Protein AF-X1THK5-F1 (afdb_monomer)

Foldseek 3Di:
DVVVVVVVVVVVVVVVVVVVVVVVVVVVPDAFDQDQKDWFDKDWDDLVPPDIDIDTTDMDHRSLHFPVSVQVVPWDWDWDDPVQWIATQDTNRRGDQDWDDDPVDPDIDSTGGPGD

Secondary structure (DSSP, 8-state):
-HHHHHHHHHHHHHHHHHHHHHHHHHHH-PPP---S-EEEEEEEEE-SSS-EEEEEEEEE-TT--SHHHHHHHHS-EEEEE-SS-EEEEEETTEES---EE-TTSS-EESSB-S--

Organism: NCBI:txid412755

pLDDT: mean 80.63, std 11.77, range [43.72, 93.25]

Radius of gyration: 23.39 Å; Cα contacts (8 Å, |Δi|>4): 141; chains: 1; bounding box: 54×28×66 Å

Mean predicted aligned error: 11.69 Å

Nearest PDB structures (foldseek):
  4dm0-assembly1_A-2  TM=2.830E-01  e=7.324E+00  Escherichia coli

Sequence (116 aa):
MRKKIKFVLITLIGVSAFASLIIFNFNLYKKPETLESVKDISLFVDYNNGTIKTRTNFTLDNGKTTAFDALEKWCIIIYDDFGWGIIVRAIDGVSGSWIYRNPNLFVSSSILHKTF

Structure (mmCIF, N/CA/C/O backbone):
data_AF-X1THK5-F1
#
_entry.id   AF-X1THK5-F1
#
loop_
_atom_site.group_PDB
_atom_site.id
_atom_site.type_symbol
_atom_site.label_atom_id
_atom_site.label_alt_id
_atom_site.label_comp_id
_atom_site.label_asym_id
_atom_site.label_entity_id
_atom_site.label_seq_id
_atom_site.pdbx_PDB_ins_code
_atom_site.Cartn_x
_atom_site.Cartn_y
_atom_site.Cartn_z
_atom_site.occupancy
_atom_site.B_iso_or_equiv
_atom_site.auth_seq_id
_atom_site.auth_comp_id
_atom_site.auth_asym_id
_atom_site.auth_atom_id
_atom_site.pdbx_PDB_model_num
ATOM 1 N N . MET A 1 1 ? -35.268 1.863 54.457 1.00 56.53 1 MET A N 1
ATOM 2 C CA . MET A 1 1 ? -34.811 2.842 53.436 1.00 56.53 1 MET A CA 1
ATOM 3 C C . MET A 1 1 ? -33.323 2.728 53.076 1.00 56.53 1 MET A C 1
ATOM 5 O O . MET A 1 1 ? -33.029 2.683 51.890 1.00 56.53 1 MET A O 1
ATOM 9 N N . ARG A 1 2 ? -32.387 2.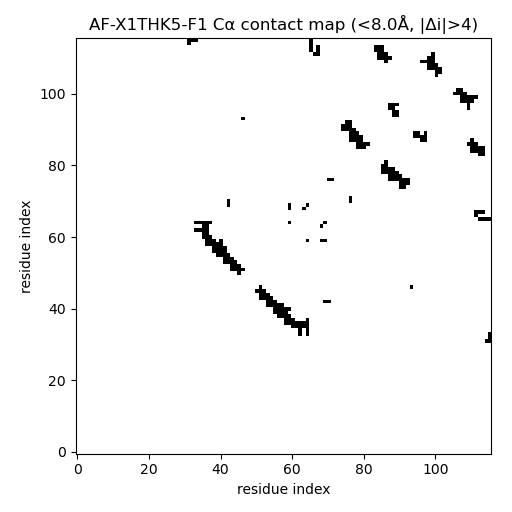568 54.033 1.00 58.56 2 ARG A N 1
ATOM 10 C CA . ARG A 1 2 ? -30.927 2.445 53.771 1.00 58.56 2 ARG A CA 1
ATOM 11 C C . ARG A 1 2 ? -30.500 1.401 52.720 1.00 58.56 2 ARG A C 1
ATOM 13 O O . ARG A 1 2 ? -29.554 1.650 51.986 1.00 58.56 2 ARG A O 1
ATOM 20 N N . LYS A 1 3 ? -31.177 0.246 52.625 1.00 60.50 3 LYS A N 1
ATOM 21 C CA . LYS A 1 3 ? -30.839 -0.804 51.638 1.00 60.50 3 LYS A CA 1
ATOM 22 C C . LYS A 1 3 ? -31.161 -0.393 50.192 1.00 60.50 3 LYS A C 1
ATOM 24 O O . LYS A 1 3 ? -30.375 -0.692 49.309 1.00 60.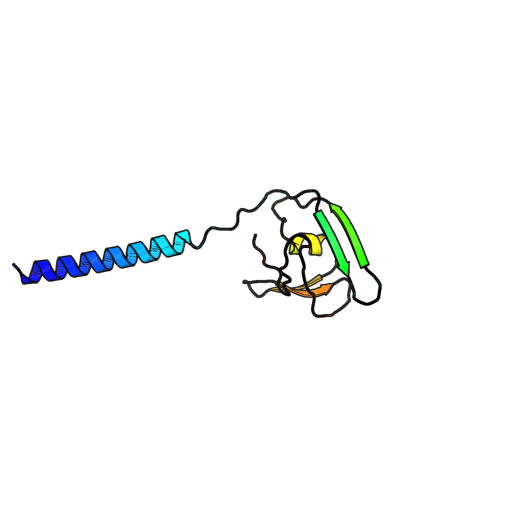50 3 LYS A O 1
ATOM 29 N N . LYS A 1 4 ? -32.260 0.341 49.961 1.00 68.44 4 LYS A N 1
ATOM 30 C CA . LYS A 1 4 ? -32.679 0.783 48.615 1.00 68.44 4 LYS A CA 1
ATOM 31 C C . LYS A 1 4 ? -31.726 1.836 48.031 1.00 68.44 4 LYS A C 1
ATOM 33 O O . LYS A 1 4 ? -31.418 1.783 46.851 1.00 68.44 4 LYS A O 1
ATOM 38 N N . ILE A 1 5 ? -31.185 2.716 48.878 1.00 77.44 5 ILE A N 1
ATOM 39 C CA . ILE A 1 5 ? -30.203 3.745 48.486 1.00 77.44 5 ILE A CA 1
ATOM 40 C C . ILE A 1 5 ? -28.898 3.119 47.967 1.00 77.44 5 ILE A C 1
ATOM 42 O O . ILE A 1 5 ? -28.335 3.602 46.990 1.00 77.44 5 ILE A O 1
ATOM 46 N N . LYS A 1 6 ? -28.441 2.013 48.574 1.00 72.50 6 LYS A N 1
ATOM 47 C CA . LYS A 1 6 ? -27.231 1.303 48.123 1.00 72.50 6 LYS A CA 1
ATOM 48 C C . LYS A 1 6 ? -27.381 0.749 46.705 1.00 72.50 6 LYS A C 1
ATOM 50 O O . LYS A 1 6 ? -26.454 0.868 45.916 1.00 72.50 6 LYS A O 1
ATOM 55 N N . PHE A 1 7 ? -28.549 0.195 46.376 1.00 80.56 7 PHE A N 1
ATOM 56 C CA . PHE A 1 7 ? -28.817 -0.309 45.027 1.00 80.56 7 PHE A CA 1
ATOM 57 C C . PHE A 1 7 ? -28.860 0.818 43.992 1.00 80.56 7 PHE A C 1
ATOM 59 O O . PHE A 1 7 ? -28.244 0.680 42.945 1.00 80.56 7 P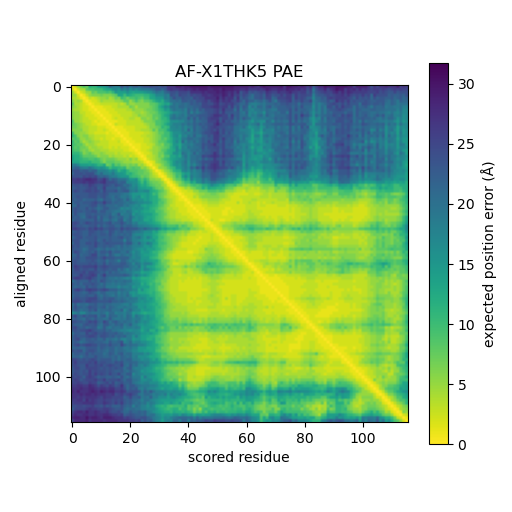HE A O 1
ATOM 66 N N . VAL A 1 8 ? -29.482 1.957 44.316 1.00 83.06 8 VAL A N 1
ATOM 67 C CA . VAL A 1 8 ? -29.516 3.129 43.420 1.00 83.06 8 VAL A CA 1
ATOM 68 C C . VAL A 1 8 ? -28.106 3.650 43.115 1.00 83.06 8 VAL A C 1
ATOM 70 O O . VAL A 1 8 ? -27.795 3.924 41.960 1.00 83.06 8 VAL A O 1
ATOM 73 N N . LEU A 1 9 ? -27.230 3.730 44.122 1.00 83.50 9 LEU A N 1
ATOM 74 C CA . LEU A 1 9 ? -25.830 4.137 43.942 1.00 83.50 9 LEU A CA 1
ATOM 75 C C . LEU A 1 9 ? -25.048 3.178 43.036 1.00 83.50 9 LEU A C 1
ATOM 77 O O . LEU A 1 9 ? -24.321 3.627 42.156 1.00 83.50 9 LEU A O 1
ATOM 81 N N . ILE A 1 10 ? -25.220 1.867 43.220 1.00 85.25 10 ILE A N 1
ATOM 82 C CA . ILE A 1 10 ? -24.548 0.851 42.396 1.00 85.25 10 ILE A CA 1
ATOM 83 C C . ILE A 1 10 ? -25.008 0.949 40.938 1.00 85.25 10 ILE A C 1
ATOM 85 O O . ILE A 1 10 ? -24.178 0.921 40.032 1.00 85.25 10 ILE A O 1
ATOM 89 N N . THR A 1 11 ? -26.311 1.117 40.701 1.00 86.00 11 THR A N 1
ATOM 90 C CA . THR A 1 11 ? -26.847 1.285 39.345 1.00 86.00 11 THR A CA 1
ATOM 91 C C . THR A 1 11 ? -26.317 2.557 38.687 1.00 86.00 11 THR A C 1
ATOM 93 O O . THR A 1 11 ? -25.927 2.519 37.524 1.00 86.00 11 THR A O 1
ATOM 96 N N . LEU A 1 12 ? -26.234 3.667 39.427 1.00 89.19 12 LEU A N 1
ATOM 97 C CA . LEU A 1 12 ? -25.724 4.934 38.903 1.00 89.19 12 LEU A CA 1
ATOM 98 C C . LEU A 1 12 ? -24.251 4.832 38.474 1.00 89.19 12 LEU A C 1
ATOM 100 O O . LEU A 1 12 ? -23.895 5.301 37.396 1.00 89.19 12 LEU A O 1
ATOM 104 N N . ILE A 1 13 ? -23.416 4.180 39.290 1.00 89.00 13 ILE A N 1
ATOM 105 C CA . ILE A 1 13 ? -21.996 3.947 38.980 1.00 89.00 13 ILE A CA 1
ATOM 106 C C . ILE A 1 13 ? -21.850 3.013 37.772 1.00 89.00 13 ILE A C 1
ATOM 108 O O . ILE A 1 13 ? -21.020 3.254 36.900 1.00 89.00 13 ILE A O 1
ATOM 112 N N . GLY A 1 14 ? -22.673 1.963 37.687 1.00 86.19 14 GLY A N 1
ATOM 113 C CA . GLY A 1 14 ? -22.652 1.042 36.549 1.00 86.19 14 GLY A CA 1
ATOM 114 C C . GLY A 1 14 ? -23.002 1.734 35.229 1.00 86.19 14 GLY A C 1
ATOM 115 O O . GLY A 1 14 ? -22.296 1.567 34.236 1.00 86.19 14 GLY A O 1
ATOM 116 N N . VAL A 1 15 ? -24.051 2.561 35.226 1.00 90.50 15 VAL A N 1
ATOM 117 C CA . VAL A 1 15 ? -24.472 3.312 34.033 1.00 90.50 15 VAL A CA 1
ATOM 118 C C . VAL A 1 15 ? -23.427 4.357 33.638 1.00 90.50 15 VAL A C 1
ATOM 120 O O . VAL A 1 15 ? -23.130 4.489 32.452 1.00 90.50 15 VAL A O 1
ATOM 123 N N . SER A 1 16 ? -22.824 5.068 34.598 1.00 89.44 16 SER A N 1
ATOM 124 C CA . SER A 1 16 ? -21.809 6.083 34.291 1.00 89.44 16 SER A CA 1
ATOM 125 C C . SER A 1 16 ? -20.516 5.472 33.748 1.00 89.44 16 SER A C 1
ATOM 127 O O . SER A 1 16 ? -19.947 6.005 32.793 1.00 89.44 16 SER A O 1
ATOM 129 N N . ALA A 1 17 ? -20.086 4.325 34.282 1.00 87.56 17 ALA A N 1
ATOM 130 C CA . ALA A 1 17 ? -18.932 3.588 33.778 1.00 87.56 17 ALA A CA 1
ATOM 131 C C . ALA A 1 17 ? -19.177 3.076 32.350 1.00 87.56 17 ALA A C 1
ATOM 133 O O . ALA A 1 17 ? -18.320 3.233 31.480 1.00 87.56 17 ALA A O 1
ATOM 134 N N . PHE A 1 18 ? -20.368 2.533 32.083 1.00 86.31 18 PHE A N 1
ATOM 135 C CA . PHE A 1 18 ? -20.733 2.039 30.756 1.00 86.31 18 PHE A CA 1
ATOM 136 C C . PHE A 1 18 ? -20.853 3.173 29.725 1.00 86.31 18 PHE A C 1
ATOM 138 O O . PHE A 1 18 ? -20.328 3.061 28.619 1.00 86.31 18 PHE A O 1
ATOM 145 N N . ALA A 1 19 ? -21.460 4.304 30.099 1.00 87.12 19 ALA A N 1
ATOM 146 C CA . ALA A 1 19 ? -21.528 5.491 29.246 1.00 87.12 19 ALA A CA 1
ATOM 147 C C . ALA A 1 19 ? -20.131 6.060 28.940 1.00 87.12 19 ALA A C 1
ATOM 149 O O . ALA A 1 19 ? -19.837 6.392 27.793 1.00 87.12 19 ALA A O 1
ATOM 150 N N . SER A 1 20 ? -19.247 6.108 29.942 1.00 85.31 20 SER A N 1
ATOM 151 C CA . SER A 1 20 ? -17.858 6.556 29.769 1.00 85.31 20 SER A CA 1
ATOM 152 C C . SER A 1 20 ? -17.085 5.653 28.808 1.00 85.31 20 SER A C 1
ATOM 154 O O . SER A 1 20 ? -16.368 6.157 27.947 1.00 85.31 20 SER A O 1
ATOM 156 N N . LEU A 1 21 ? -17.271 4.331 28.901 1.00 84.62 21 LEU A N 1
ATOM 157 C CA . LEU A 1 21 ? -16.651 3.364 27.994 1.00 84.62 21 LEU A CA 1
ATOM 158 C C . LEU A 1 21 ? -17.096 3.585 26.541 1.00 84.62 21 LEU A C 1
ATOM 160 O O . LEU A 1 21 ? -16.263 3.578 25.638 1.00 84.62 21 LEU A O 1
ATOM 164 N N . ILE A 1 22 ? -18.394 3.815 26.318 1.00 82.31 22 ILE A N 1
ATOM 165 C CA . ILE A 1 22 ? -18.948 4.081 24.984 1.00 82.31 22 ILE A CA 1
ATOM 166 C C . ILE A 1 22 ? -18.371 5.379 24.412 1.00 82.31 22 ILE A C 1
ATOM 168 O O . ILE A 1 22 ? -17.872 5.382 23.289 1.00 82.31 22 ILE A O 1
ATOM 172 N N . ILE A 1 23 ? -18.389 6.469 25.185 1.00 78.06 23 ILE A N 1
ATOM 173 C CA . ILE A 1 23 ? -17.856 7.767 24.746 1.00 78.06 23 ILE A CA 1
ATOM 174 C C . ILE A 1 23 ? -16.364 7.651 24.418 1.00 78.06 23 ILE A C 1
ATOM 176 O O . ILE A 1 23 ? -15.920 8.154 23.388 1.00 78.06 23 ILE A O 1
ATOM 180 N N . PHE A 1 24 ? -15.593 6.960 25.260 1.00 76.75 24 PHE A N 1
ATOM 181 C CA . PHE A 1 24 ? -14.168 6.742 25.030 1.0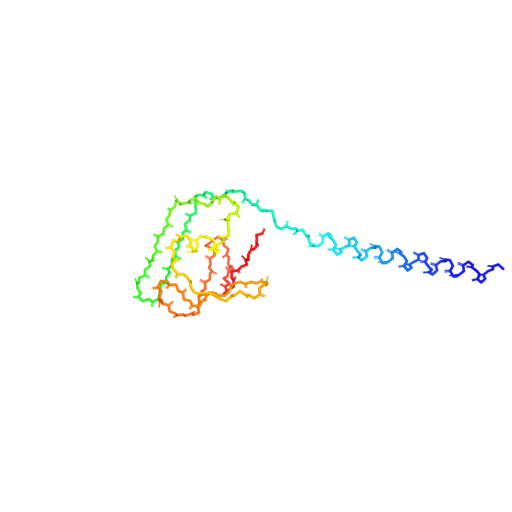0 76.75 24 PHE A CA 1
ATOM 182 C C . PHE A 1 24 ? -13.916 5.910 23.765 1.00 76.75 24 PHE A C 1
ATOM 184 O O . PHE A 1 24 ? -13.047 6.258 22.971 1.00 76.75 24 PHE A O 1
ATOM 191 N N . ASN A 1 25 ? -14.717 4.867 23.523 1.00 75.00 25 ASN A N 1
ATOM 192 C CA . ASN A 1 25 ? -14.618 4.049 22.315 1.00 75.00 25 ASN A CA 1
ATOM 193 C C . ASN A 1 25 ? -14.879 4.876 21.041 1.00 75.00 25 ASN A C 1
ATOM 195 O O . ASN A 1 25 ? -14.068 4.846 20.119 1.00 75.00 25 ASN A O 1
ATOM 199 N N . PHE A 1 26 ? -15.937 5.694 21.019 1.00 67.31 26 PHE A N 1
ATOM 200 C CA . PHE A 1 26 ? -16.233 6.564 19.875 1.00 67.31 26 PHE A CA 1
ATOM 201 C C . PHE A 1 26 ? -15.163 7.637 19.634 1.00 67.31 26 PHE A C 1
ATOM 203 O O . PHE A 1 26 ? -14.872 7.953 18.484 1.00 67.31 26 PHE A O 1
ATOM 210 N N . ASN A 1 27 ? -14.553 8.188 20.688 1.00 65.94 27 ASN A N 1
ATOM 211 C CA . ASN A 1 27 ? -13.537 9.238 20.545 1.00 65.94 27 ASN A CA 1
ATOM 212 C C . ASN A 1 27 ? -12.173 8.699 20.068 1.00 65.94 27 ASN A C 1
ATOM 214 O O . ASN A 1 27 ? -11.374 9.456 19.520 1.00 65.94 27 ASN A O 1
ATOM 218 N N . LEU A 1 28 ? -11.910 7.399 20.254 1.00 62.94 28 LEU A N 1
ATOM 219 C CA . LEU A 1 28 ? -10.717 6.731 19.726 1.00 62.94 28 LEU A CA 1
ATOM 220 C C . LEU A 1 28 ? -10.845 6.371 18.238 1.00 62.94 28 LEU A C 1
ATOM 222 O O . LEU A 1 28 ? -9.846 6.385 17.526 1.00 62.94 28 LEU A O 1
ATOM 226 N N . TYR A 1 29 ? -12.059 6.114 17.742 1.00 56.62 29 TYR A N 1
ATOM 227 C CA . TYR A 1 29 ? -12.325 5.898 16.316 1.00 56.62 29 TYR A CA 1
ATOM 228 C C . TYR A 1 29 ? -12.596 7.224 15.596 1.00 56.62 29 TYR A C 1
ATOM 230 O O . TYR A 1 29 ? -13.664 7.441 15.019 1.00 56.62 29 TYR A O 1
ATOM 238 N N . LYS A 1 30 ? -11.615 8.131 15.594 1.00 56.66 30 LYS A N 1
ATOM 239 C CA . LYS A 1 30 ? -11.640 9.222 14.617 1.00 56.66 30 LYS A CA 1
ATOM 240 C C . LYS A 1 30 ? -11.380 8.613 13.251 1.00 56.66 30 LYS A C 1
ATOM 242 O O . LYS A 1 30 ? -10.323 8.029 13.023 1.00 56.66 30 LYS A O 1
ATOM 247 N N . LYS A 1 31 ? -12.369 8.713 12.360 1.00 57.16 31 LYS A N 1
ATOM 248 C CA . LYS A 1 31 ? -12.134 8.368 10.964 1.00 57.16 31 LYS A CA 1
ATOM 249 C C . LYS A 1 31 ? -11.020 9.283 10.447 1.00 57.16 31 LYS A C 1
ATOM 251 O O . LYS A 1 31 ? -11.100 10.490 10.679 1.00 57.16 31 LYS A O 1
ATOM 256 N N . PRO A 1 32 ? -10.006 8.708 9.800 1.00 57.78 32 PRO A N 1
ATOM 257 C CA . PRO A 1 32 ? -8.934 9.471 9.198 1.00 57.78 32 PRO A CA 1
ATOM 258 C C . PRO A 1 32 ? -9.523 10.469 8.201 1.00 57.78 32 PRO A C 1
ATOM 260 O O . PRO A 1 32 ? -10.479 10.146 7.488 1.00 57.78 32 PRO A O 1
ATOM 263 N N . GLU A 1 33 ? -9.032 11.706 8.232 1.00 60.69 33 GLU A N 1
ATOM 264 C CA . GLU A 1 33 ? -9.579 12.794 7.430 1.00 60.69 33 GLU A CA 1
ATOM 265 C C . GLU A 1 33 ? -9.252 12.503 5.961 1.00 60.69 33 GLU A C 1
ATOM 267 O O . GLU A 1 33 ? -8.095 12.518 5.542 1.00 60.69 33 GLU A O 1
ATOM 272 N N . THR A 1 34 ? -10.265 12.147 5.170 1.00 61.59 34 THR A N 1
ATOM 273 C CA . THR A 1 34 ? -10.064 11.829 3.756 1.00 61.59 34 THR A CA 1
ATOM 274 C C . THR A 1 34 ? -9.777 13.119 3.006 1.00 61.59 34 THR A C 1
ATOM 276 O O . THR A 1 34 ? -10.689 13.905 2.746 1.00 61.59 34 THR A O 1
ATOM 279 N N . LEU A 1 35 ? -8.512 13.340 2.661 1.00 75.06 35 LEU A N 1
ATOM 280 C CA . LEU A 1 35 ? -8.125 14.441 1.790 1.00 75.06 35 LEU A CA 1
ATOM 281 C C . LEU A 1 35 ? -8.737 14.219 0.404 1.00 75.06 35 LEU A C 1
ATOM 283 O O . LEU A 1 35 ? -8.608 13.137 -0.169 1.00 75.06 35 LEU A O 1
ATOM 287 N N . GLU A 1 36 ? -9.395 15.246 -0.133 1.00 81.19 36 GLU A N 1
ATOM 288 C CA . GLU A 1 36 ? -10.030 15.196 -1.455 1.00 81.19 36 GLU A CA 1
ATOM 289 C C . GLU A 1 36 ? -8.989 15.094 -2.579 1.00 81.19 36 GLU A C 1
ATOM 291 O O . GLU A 1 36 ? -9.190 14.363 -3.552 1.00 81.19 36 GLU A O 1
ATOM 296 N N . SER A 1 37 ? -7.856 15.786 -2.414 1.00 83.75 37 SER A N 1
ATOM 297 C CA . SER A 1 37 ? -6.725 15.739 -3.338 1.00 83.75 37 SER A CA 1
ATOM 298 C C . SER A 1 37 ? -5.388 15.913 -2.617 1.00 83.75 37 SER A C 1
ATOM 300 O O . SER A 1 37 ? -5.298 16.616 -1.609 1.00 83.75 37 SER A O 1
ATOM 302 N N . VAL A 1 38 ? -4.341 15.287 -3.153 1.00 84.00 38 VAL A N 1
ATOM 303 C CA . VAL A 1 38 ? -2.945 15.471 -2.737 1.00 84.00 38 VAL A CA 1
ATOM 304 C C . VAL A 1 38 ? -2.100 15.695 -3.989 1.00 84.00 38 VAL A C 1
ATOM 306 O O . VAL A 1 38 ? -2.128 14.898 -4.929 1.00 84.00 38 VAL A O 1
ATOM 309 N N . LYS A 1 39 ? -1.366 16.811 -4.002 1.00 87.38 39 LYS A N 1
ATOM 310 C CA . LYS A 1 39 ? -0.527 17.273 -5.118 1.00 87.38 39 LYS A CA 1
ATOM 311 C C . LYS A 1 39 ? 0.952 17.052 -4.814 1.00 87.38 39 LYS A C 1
ATOM 313 O O . LYS A 1 39 ? 1.320 16.786 -3.673 1.00 87.38 39 LYS A O 1
ATOM 318 N N . ASP A 1 40 ? 1.776 17.174 -5.852 1.00 86.81 40 ASP A N 1
ATOM 319 C CA . ASP A 1 40 ? 3.241 17.130 -5.766 1.00 86.81 40 ASP A CA 1
ATOM 320 C C . ASP A 1 40 ? 3.791 15.821 -5.178 1.00 86.81 40 ASP A C 1
ATOM 322 O O . ASP A 1 40 ? 4.806 15.786 -4.481 1.00 86.81 40 ASP A O 1
ATOM 326 N N . ILE A 1 41 ? 3.126 14.705 -5.491 1.00 87.25 41 ILE A N 1
ATOM 327 C CA . ILE A 1 41 ? 3.552 13.381 -5.043 1.00 87.25 41 ILE A CA 1
ATOM 328 C C . ILE A 1 41 ? 4.670 12.876 -5.953 1.00 87.25 41 ILE A C 1
ATOM 330 O O . ILE A 1 41 ? 4.631 13.021 -7.179 1.00 87.25 41 ILE A O 1
ATOM 334 N N . SER A 1 42 ? 5.660 12.237 -5.334 1.00 89.00 42 SER A N 1
ATOM 335 C CA . SER A 1 42 ? 6.698 11.482 -6.027 1.00 89.00 42 SER A CA 1
ATOM 336 C C . SER A 1 42 ? 6.709 10.030 -5.550 1.00 89.00 42 SER A C 1
ATOM 338 O O . SER A 1 42 ? 6.704 9.759 -4.352 1.00 89.00 42 SER A O 1
ATOM 340 N N . LEU A 1 43 ? 6.718 9.101 -6.502 1.00 89.00 43 LEU A N 1
ATOM 341 C CA . LEU A 1 43 ? 6.747 7.658 -6.315 1.00 89.00 43 LEU A CA 1
ATOM 342 C C . LEU A 1 43 ? 8.047 7.108 -6.902 1.00 89.00 43 LEU A C 1
ATOM 344 O O . LEU A 1 43 ? 8.369 7.351 -8.067 1.00 89.00 43 LEU A O 1
ATOM 348 N N . PHE A 1 44 ? 8.750 6.321 -6.098 1.00 90.94 44 PHE A N 1
ATOM 349 C CA . PHE A 1 44 ? 9.971 5.626 -6.479 1.00 90.94 44 PHE A CA 1
ATOM 350 C C . PHE A 1 44 ? 9.775 4.142 -6.178 1.00 90.94 44 PHE A C 1
ATOM 352 O O . PHE A 1 44 ? 9.484 3.781 -5.039 1.00 90.94 44 PHE A O 1
ATOM 359 N N . VAL A 1 45 ? 9.910 3.295 -7.195 1.00 90.19 45 VAL A N 1
ATOM 360 C CA . VAL A 1 45 ? 9.834 1.837 -7.062 1.00 90.19 45 VAL A CA 1
ATOM 361 C C . VAL A 1 45 ? 11.191 1.261 -7.424 1.00 90.19 45 VAL A C 1
ATOM 363 O O . VAL A 1 45 ? 11.608 1.326 -8.579 1.00 90.19 45 VAL A O 1
ATOM 366 N N . ASP A 1 46 ? 11.880 0.726 -6.425 1.00 90.75 46 ASP A N 1
ATOM 367 C CA . ASP A 1 46 ? 13.152 0.034 -6.595 1.00 90.75 46 ASP A CA 1
ATOM 368 C C . ASP A 1 46 ? 12.899 -1.475 -6.673 1.00 90.75 46 ASP A C 1
ATOM 370 O O . ASP A 1 46 ? 12.393 -2.080 -5.727 1.0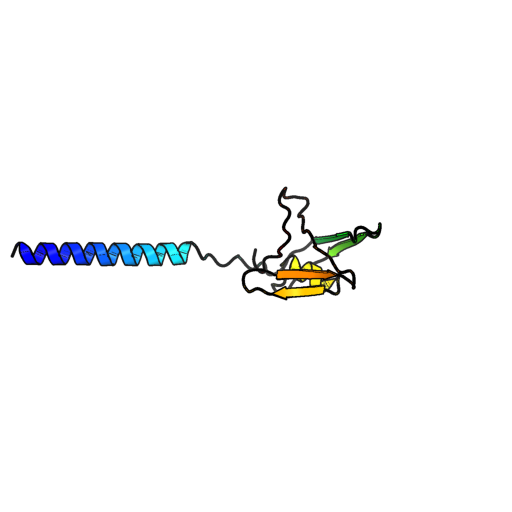0 90.75 46 ASP A O 1
ATOM 374 N N . TYR A 1 47 ? 13.230 -2.074 -7.817 1.00 88.62 47 TYR A N 1
ATOM 375 C CA . TYR A 1 47 ? 13.054 -3.505 -8.068 1.00 88.62 47 TYR A CA 1
ATOM 376 C C . TYR A 1 4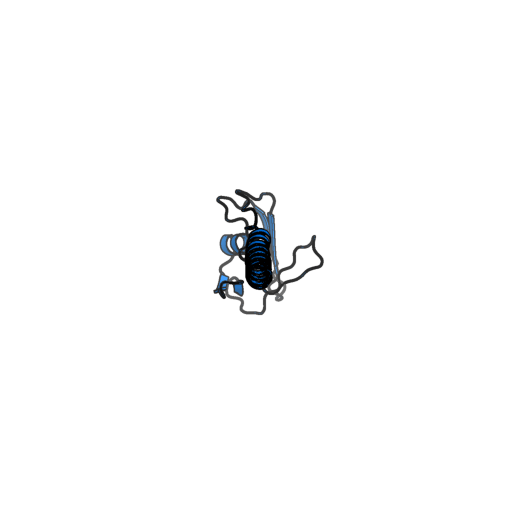7 ? 14.220 -4.359 -7.542 1.00 88.62 47 TYR A C 1
ATOM 378 O O . TYR A 1 47 ? 14.219 -5.573 -7.741 1.00 88.62 47 TYR A O 1
ATOM 386 N N . ASN A 1 48 ? 15.235 -3.752 -6.911 1.00 86.38 48 ASN A N 1
ATOM 387 C CA . ASN A 1 48 ? 16.454 -4.409 -6.423 1.00 86.38 48 ASN A CA 1
ATOM 3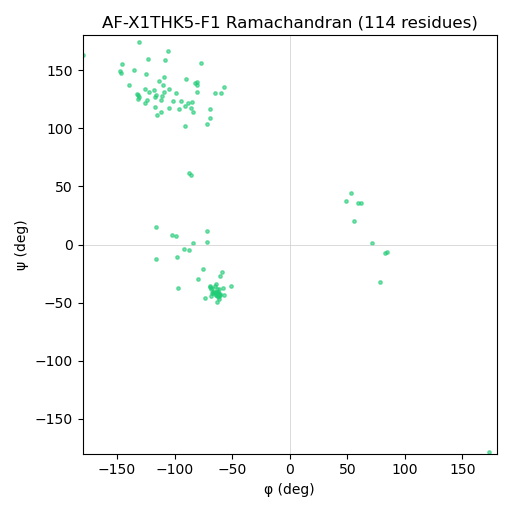88 C C . ASN A 1 48 ? 17.233 -5.189 -7.509 1.00 86.38 48 ASN A C 1
ATOM 390 O O . ASN A 1 48 ? 18.037 -6.072 -7.222 1.00 86.38 48 ASN A O 1
ATOM 394 N N . ASN A 1 49 ? 16.995 -4.865 -8.780 1.00 84.50 49 ASN A N 1
ATOM 395 C CA . ASN A 1 49 ? 17.685 -5.419 -9.949 1.00 84.50 49 ASN A CA 1
ATOM 396 C C . ASN A 1 49 ? 18.484 -4.336 -10.705 1.00 84.50 49 ASN A C 1
ATOM 398 O O . ASN A 1 49 ? 18.843 -4.519 -11.865 1.00 84.50 49 ASN A O 1
ATOM 402 N N . GLY A 1 50 ? 18.705 -3.183 -10.061 1.00 84.75 50 GLY A N 1
ATOM 403 C CA . GLY A 1 50 ? 19.307 -1.988 -10.658 1.00 84.75 50 GLY A CA 1
ATOM 404 C C . GLY A 1 50 ? 18.319 -1.084 -11.405 1.00 84.75 50 GLY A C 1
ATOM 405 O O . GLY A 1 50 ? 18.694 0.014 -11.809 1.00 84.75 50 GLY A O 1
ATOM 406 N N . THR A 1 51 ? 17.060 -1.501 -11.567 1.00 89.38 51 THR A N 1
ATOM 407 C CA . THR A 1 51 ? 16.007 -0.680 -12.177 1.00 89.38 51 THR A CA 1
ATOM 408 C C . THR A 1 51 ? 15.217 0.049 -11.099 1.00 89.38 51 THR A C 1
ATOM 410 O O . THR A 1 51 ? 14.612 -0.580 -10.230 1.00 89.38 51 THR A O 1
ATOM 413 N N . ILE A 1 52 ? 15.163 1.377 -11.204 1.00 91.12 52 ILE A N 1
ATOM 414 C CA . ILE A 1 52 ? 14.316 2.228 -10.365 1.00 91.12 52 ILE A CA 1
ATOM 415 C C . ILE A 1 52 ? 13.305 2.931 -11.265 1.00 91.12 52 ILE A C 1
ATOM 417 O O . ILE A 1 52 ? 13.670 3.693 -12.162 1.00 91.12 52 ILE A O 1
ATOM 421 N N . LYS A 1 53 ? 12.018 2.674 -11.033 1.00 89.94 53 LYS A N 1
ATOM 422 C CA . LYS A 1 53 ? 10.920 3.352 -11.722 1.00 89.94 53 LYS A CA 1
ATOM 423 C C . LYS A 1 53 ? 10.510 4.573 -10.912 1.00 89.94 53 LYS A C 1
ATOM 425 O O . LYS A 1 53 ? 10.053 4.454 -9.779 1.00 89.94 53 LYS A O 1
ATOM 430 N N . THR A 1 54 ? 10.643 5.741 -11.525 1.00 91.69 54 THR A N 1
ATOM 431 C CA . THR A 1 54 ? 10.38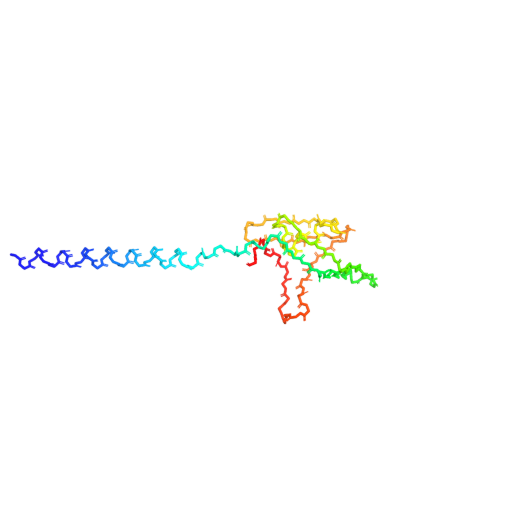6 7.026 -10.872 1.00 91.69 54 THR A CA 1
ATOM 432 C C . THR A 1 54 ? 9.242 7.759 -11.555 1.00 91.69 54 THR A C 1
ATOM 434 O O . THR A 1 54 ? 9.209 7.891 -12.780 1.00 91.69 54 THR A O 1
ATOM 437 N N . ARG A 1 55 ? 8.311 8.271 -10.753 1.00 91.44 55 ARG A N 1
ATOM 438 C CA . ARG A 1 55 ? 7.262 9.205 -11.167 1.00 91.44 55 ARG A CA 1
ATOM 439 C C . ARG A 1 55 ? 7.245 10.371 -10.198 1.00 91.44 55 ARG A C 1
ATOM 441 O O . ARG A 1 55 ? 7.154 10.162 -8.999 1.00 91.44 55 ARG A O 1
ATOM 448 N N . THR A 1 56 ? 7.326 11.586 -10.709 1.00 91.25 56 THR A N 1
ATOM 449 C CA . THR A 1 56 ? 7.348 12.812 -9.907 1.00 91.25 56 T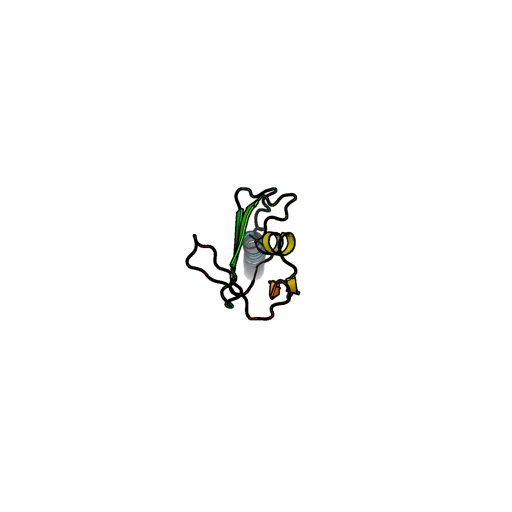HR A CA 1
ATOM 450 C C . THR A 1 56 ? 6.209 13.729 -10.327 1.00 91.25 56 THR A C 1
ATOM 452 O O . THR A 1 56 ? 5.679 13.597 -11.433 1.00 91.25 56 THR A O 1
ATOM 455 N N . ASN A 1 57 ? 5.848 14.659 -9.444 1.00 89.75 57 ASN A N 1
ATOM 456 C CA . ASN A 1 57 ? 4.904 15.748 -9.699 1.00 89.75 57 ASN A CA 1
ATOM 457 C C . ASN A 1 57 ? 3.550 15.280 -10.251 1.00 89.75 57 ASN A C 1
ATOM 459 O O . ASN A 1 57 ? 3.026 15.855 -11.205 1.00 89.75 57 ASN A O 1
ATOM 463 N N . PHE A 1 58 ? 2.987 14.220 -9.668 1.00 89.88 58 PHE A N 1
ATOM 464 C CA . PHE A 1 58 ? 1.634 13.787 -10.003 1.00 89.88 58 PHE A CA 1
ATOM 465 C C . PHE A 1 58 ? 0.654 14.074 -8.871 1.00 89.88 58 PHE A C 1
ATOM 467 O O . PHE A 1 58 ? 1.024 14.211 -7.704 1.00 89.88 58 PHE A O 1
ATOM 474 N N . THR A 1 59 ? -0.617 14.125 -9.255 1.00 89.56 59 THR A N 1
ATOM 475 C CA . THR A 1 59 ? -1.731 14.382 -8.349 1.00 89.56 59 THR A CA 1
ATOM 476 C C . THR A 1 59 ? -2.562 13.123 -8.154 1.00 89.56 59 THR A C 1
ATOM 478 O O . THR A 1 59 ? -2.750 12.317 -9.081 1.00 89.56 59 THR A O 1
ATOM 481 N N . LEU A 1 60 ? -3.052 12.967 -6.932 1.00 87.56 60 LEU A N 1
ATOM 482 C CA . LEU A 1 60 ? -4.104 12.043 -6.556 1.00 87.56 60 LEU A CA 1
ATOM 483 C C . LEU A 1 60 ? -5.349 12.844 -6.185 1.00 87.56 60 LEU A C 1
ATOM 485 O O . LEU A 1 60 ? -5.268 13.748 -5.361 1.00 87.56 60 LEU A O 1
ATOM 489 N N . ASP A 1 61 ? -6.478 12.504 -6.796 1.00 87.94 61 ASP A N 1
ATOM 490 C CA . ASP A 1 61 ? -7.741 13.236 -6.685 1.00 87.94 61 ASP A CA 1
ATOM 491 C C . ASP A 1 61 ? -8.888 12.266 -6.359 1.00 87.94 61 ASP A C 1
ATOM 493 O O . ASP A 1 61 ? -8.712 11.043 -6.376 1.00 87.94 61 ASP A O 1
ATOM 497 N N . ASN A 1 62 ? -10.085 12.803 -6.115 1.00 81.69 62 ASN A N 1
ATOM 498 C CA . ASN A 1 62 ? -11.316 12.047 -5.853 1.00 81.69 62 ASN A CA 1
ATOM 499 C C . ASN A 1 62 ? -11.253 11.170 -4.589 1.00 81.69 62 ASN A C 1
ATOM 501 O O . ASN A 1 62 ? -11.785 10.059 -4.573 1.00 81.69 62 ASN A O 1
ATOM 505 N N . GLY A 1 63 ? -10.569 11.636 -3.541 1.00 78.00 63 GLY A N 1
ATOM 506 C CA . GLY A 1 63 ? -10.440 10.899 -2.278 1.00 78.00 63 GLY A CA 1
ATOM 507 C C . GLY A 1 63 ? -9.537 9.662 -2.346 1.00 78.00 63 GLY A C 1
ATOM 508 O O . GLY A 1 63 ? -9.365 8.982 -1.338 1.00 78.00 63 GLY A O 1
ATOM 509 N N . LYS A 1 64 ? -8.927 9.380 -3.506 1.00 82.06 64 LYS A N 1
ATOM 510 C CA . LYS A 1 64 ? -7.930 8.318 -3.700 1.00 82.06 64 LYS A CA 1
ATOM 511 C C . LYS A 1 64 ? -6.533 8.808 -3.346 1.00 82.06 64 LYS A C 1
ATOM 513 O O . LYS A 1 64 ? -5.656 8.883 -4.201 1.00 82.06 64 LYS A O 1
ATOM 518 N N . THR A 1 65 ? -6.345 9.231 -2.106 1.00 82.75 65 THR A N 1
ATOM 519 C CA . THR A 1 65 ? -5.126 9.919 -1.668 1.00 82.75 65 THR A CA 1
ATOM 520 C C . THR A 1 65 ? -4.136 9.005 -0.956 1.00 82.75 65 THR A C 1
ATOM 522 O O . THR A 1 65 ? -3.124 9.494 -0.464 1.00 82.75 65 THR A O 1
ATOM 525 N N . THR A 1 66 ? -4.374 7.686 -0.924 1.00 82.56 66 THR A N 1
ATOM 526 C CA . THR A 1 66 ? -3.512 6.730 -0.215 1.00 82.56 66 THR A CA 1
ATOM 527 C C . THR A 1 66 ? -2.221 6.415 -0.978 1.00 82.56 66 THR A C 1
ATOM 529 O O . THR A 1 66 ? -2.145 6.502 -2.205 1.00 82.56 66 THR A O 1
ATOM 532 N N . ALA A 1 67 ? -1.185 5.974 -0.257 1.00 82.81 67 ALA A N 1
ATOM 533 C CA . ALA A 1 67 ? 0.041 5.467 -0.884 1.00 82.81 67 ALA A CA 1
ATOM 534 C C . ALA A 1 67 ? -0.225 4.240 -1.780 1.00 82.81 67 ALA A C 1
ATOM 536 O O . ALA A 1 67 ? 0.488 4.018 -2.758 1.00 82.81 67 ALA A O 1
ATOM 537 N N . PHE A 1 68 ? -1.273 3.471 -1.474 1.00 87.06 68 PHE A N 1
ATOM 538 C CA . PHE A 1 68 ? -1.743 2.385 -2.324 1.00 87.06 68 PHE A CA 1
ATOM 539 C C . PHE A 1 68 ? -2.349 2.906 -3.634 1.00 87.06 68 PHE A C 1
ATOM 541 O O . PHE A 1 68 ? -1.982 2.409 -4.694 1.00 87.06 68 PHE A O 1
ATOM 548 N N . ASP A 1 69 ? -3.181 3.951 -3.587 1.00 88.00 69 ASP A N 1
ATOM 549 C CA . ASP A 1 69 ? -3.749 4.575 -4.793 1.00 88.00 69 ASP A CA 1
ATOM 550 C C . ASP A 1 69 ? -2.655 5.145 -5.709 1.00 88.00 69 ASP A C 1
ATOM 552 O O . ASP A 1 69 ? -2.723 5.028 -6.934 1.00 88.00 69 ASP A O 1
ATOM 556 N N . ALA A 1 70 ? -1.604 5.726 -5.116 1.00 88.06 70 ALA A N 1
ATOM 557 C CA . ALA A 1 70 ? -0.420 6.178 -5.847 1.00 88.06 70 ALA A CA 1
ATOM 558 C C . ALA A 1 70 ? 0.227 5.035 -6.641 1.00 88.06 70 ALA A C 1
ATOM 560 O O . ALA A 1 70 ? 0.633 5.217 -7.791 1.00 88.06 70 ALA A O 1
ATOM 561 N N . LEU A 1 71 ? 0.329 3.866 -6.008 1.00 89.38 71 LEU A N 1
ATOM 562 C CA . LEU A 1 71 ? 0.957 2.690 -6.581 1.00 89.38 71 LEU A CA 1
ATOM 563 C C . LEU A 1 71 ? 0.072 2.051 -7.658 1.00 89.38 71 LEU A C 1
ATOM 565 O O . LEU A 1 71 ? 0.567 1.784 -8.750 1.00 89.38 71 LEU A O 1
ATOM 569 N N . GLU A 1 72 ? -1.225 1.887 -7.384 1.00 90.25 72 GLU A N 1
ATOM 570 C CA . GLU A 1 72 ? -2.231 1.358 -8.319 1.00 90.25 72 GLU A CA 1
ATOM 571 C C . GLU A 1 72 ? -2.312 2.200 -9.601 1.00 90.25 72 GLU A C 1
ATOM 573 O O . GLU A 1 72 ? -2.436 1.667 -10.701 1.00 90.25 72 GLU A O 1
ATOM 578 N N . LYS A 1 73 ? -2.183 3.528 -9.484 1.00 90.00 73 LYS A N 1
ATOM 579 C CA . LYS A 1 73 ? -2.247 4.441 -10.634 1.00 90.00 73 LYS A CA 1
ATOM 580 C C . LYS A 1 73 ? -1.108 4.239 -11.635 1.00 90.00 73 LYS A C 1
ATOM 582 O O . LYS A 1 73 ? -1.303 4.454 -12.830 1.00 90.00 73 LYS A O 1
ATOM 587 N N . TRP A 1 74 ? 0.088 3.886 -11.164 1.00 90.50 74 TRP A N 1
ATOM 588 C CA . TRP A 1 74 ? 1.303 3.888 -11.991 1.00 90.50 74 TRP A CA 1
ATOM 589 C C . TRP A 1 74 ? 1.933 2.514 -12.206 1.00 90.50 74 TRP A C 1
ATOM 591 O O . TRP A 1 74 ? 2.822 2.386 -13.059 1.00 90.50 74 TRP A O 1
ATOM 601 N N . CYS A 1 75 ? 1.513 1.505 -11.447 1.00 90.62 75 CYS A N 1
ATOM 602 C CA . CYS A 1 75 ? 2.083 0.166 -11.478 1.00 90.62 75 CYS A CA 1
ATOM 603 C C . CYS A 1 75 ? 0.984 -0.895 -11.490 1.00 90.62 75 CYS A C 1
ATOM 605 O O . CYS A 1 75 ? -0.088 -0.715 -10.917 1.00 90.62 75 CYS A O 1
ATOM 607 N N . ILE A 1 76 ? 1.281 -2.034 -12.108 1.00 91.56 76 ILE A N 1
ATOM 608 C CA . ILE A 1 76 ? 0.412 -3.208 -12.041 1.00 91.56 76 ILE A CA 1
ATOM 609 C C . ILE A 1 76 ? 0.749 -3.946 -10.752 1.00 91.56 76 ILE A C 1
ATOM 611 O O . ILE A 1 76 ? 1.857 -4.457 -10.606 1.00 91.56 76 ILE A O 1
ATOM 615 N N . ILE A 1 77 ? -0.195 -3.998 -9.819 1.00 92.75 77 ILE A N 1
ATOM 616 C CA . ILE A 1 77 ? 0.026 -4.569 -8.491 1.00 92.75 77 ILE A CA 1
ATOM 617 C C . ILE A 1 77 ? -0.786 -5.839 -8.269 1.00 92.75 77 ILE A C 1
ATOM 619 O O . ILE A 1 77 ? -1.952 -5.928 -8.642 1.00 92.75 77 ILE A O 1
ATOM 623 N N . ILE A 1 78 ? -0.163 -6.813 -7.612 1.00 93.25 78 ILE A N 1
ATOM 624 C CA . ILE A 1 78 ? -0.824 -7.998 -7.059 1.00 93.25 78 ILE A CA 1
ATOM 625 C C . ILE A 1 78 ? -0.740 -7.868 -5.546 1.00 93.25 78 ILE A C 1
ATOM 627 O O . ILE A 1 78 ? 0.359 -7.711 -5.013 1.00 93.25 78 ILE A O 1
ATOM 631 N N . TYR A 1 79 ? -1.871 -7.917 -4.850 1.00 92.12 79 TYR A N 1
ATOM 632 C CA . TYR A 1 79 ? -1.930 -7.685 -3.411 1.00 92.12 79 TYR A CA 1
ATOM 633 C C . TYR A 1 79 ? -2.999 -8.540 -2.732 1.00 92.12 79 TYR A C 1
ATOM 635 O O . TYR A 1 79 ? -3.986 -8.924 -3.353 1.00 92.12 79 TYR A O 1
ATOM 643 N N . ASP A 1 80 ? -2.797 -8.779 -1.439 1.00 91.00 80 ASP A N 1
ATOM 644 C CA . ASP A 1 80 ? -3.782 -9.375 -0.544 1.00 91.00 80 ASP A CA 1
ATOM 645 C C . ASP A 1 80 ? -4.364 -8.284 0.364 1.00 91.00 80 ASP A C 1
ATOM 647 O O . ASP A 1 80 ? -3.625 -7.479 0.943 1.00 91.00 80 ASP A O 1
ATOM 651 N N . ASP A 1 81 ? -5.687 -8.267 0.497 1.00 88.62 81 ASP A N 1
ATOM 652 C CA . ASP A 1 81 ? -6.419 -7.352 1.372 1.00 88.62 81 ASP A CA 1
ATOM 653 C C . ASP A 1 81 ? -6.914 -8.096 2.613 1.00 88.62 81 ASP A C 1
ATOM 655 O O . ASP A 1 81 ? -7.723 -9.019 2.520 1.00 88.62 81 ASP A O 1
ATOM 659 N N . PHE A 1 82 ? -6.428 -7.685 3.783 1.00 83.75 82 PHE A N 1
ATOM 660 C CA . PHE A 1 82 ? -6.781 -8.299 5.062 1.00 83.75 82 PHE A CA 1
ATOM 661 C C . PHE A 1 82 ? -7.809 -7.478 5.857 1.00 83.75 82 PHE A C 1
ATOM 663 O O . PHE A 1 82 ? -8.065 -7.770 7.025 1.00 83.75 82 PHE A O 1
ATOM 670 N N . GLY A 1 83 ? -8.385 -6.424 5.270 1.00 76.25 83 GLY A N 1
ATOM 671 C CA . GLY A 1 83 ? -9.361 -5.538 5.914 1.00 76.25 83 GLY A CA 1
ATOM 672 C C . GLY A 1 83 ? -8.748 -4.513 6.876 1.00 76.25 83 GLY A C 1
ATOM 673 O O . GLY A 1 83 ? -9.242 -3.393 6.965 1.00 76.25 83 GLY A O 1
ATOM 674 N N . TRP A 1 84 ? -7.643 -4.853 7.545 1.00 76.44 84 TRP A N 1
ATOM 675 C CA . TRP A 1 84 ? -6.847 -3.932 8.370 1.00 76.44 84 TRP A CA 1
ATOM 676 C C . TRP A 1 84 ? -5.621 -3.364 7.638 1.00 76.44 84 TRP A C 1
ATOM 678 O O . TRP A 1 84 ? -4.989 -2.429 8.123 1.00 76.44 84 TRP A O 1
ATOM 688 N N . GLY A 1 85 ? -5.285 -3.901 6.465 1.00 80.50 85 GLY A N 1
ATOM 689 C CA . GLY A 1 85 ? -4.136 -3.473 5.677 1.00 80.50 85 GLY A CA 1
ATOM 690 C C . GLY A 1 85 ? -4.001 -4.258 4.377 1.00 80.50 85 GLY A C 1
ATOM 691 O O . GLY A 1 85 ? -4.592 -5.327 4.212 1.00 80.50 85 GLY A O 1
ATOM 692 N N . ILE A 1 86 ? -3.215 -3.704 3.460 1.00 86.56 86 ILE A N 1
ATOM 693 C CA . ILE A 1 86 ? -2.900 -4.289 2.161 1.00 86.56 86 ILE A CA 1
ATOM 694 C C . ILE A 1 86 ? -1.440 -4.739 2.154 1.00 86.56 86 ILE A C 1
ATOM 696 O O . ILE A 1 86 ? -0.535 -3.964 2.483 1.00 86.56 86 ILE A O 1
ATOM 700 N N . ILE A 1 87 ? -1.209 -5.978 1.722 1.00 88.31 87 ILE A N 1
ATOM 701 C CA . ILE A 1 87 ? 0.129 -6.527 1.492 1.00 88.31 87 ILE A CA 1
ATOM 702 C C . ILE A 1 87 ? 0.314 -6.736 -0.005 1.00 88.31 87 ILE A C 1
ATOM 704 O O . ILE A 1 87 ? -0.337 -7.585 -0.607 1.00 88.31 87 ILE A O 1
ATOM 708 N N . VAL A 1 88 ? 1.234 -5.990 -0.612 1.00 89.31 88 VAL A N 1
ATOM 709 C CA . VAL A 1 88 ? 1.579 -6.179 -2.027 1.00 89.31 88 VAL A CA 1
ATOM 710 C C . VAL A 1 88 ? 2.546 -7.351 -2.164 1.00 89.31 88 VAL A C 1
ATOM 712 O O . VAL A 1 88 ? 3.547 -7.442 -1.454 1.00 89.31 88 VAL A O 1
ATOM 715 N N . ARG A 1 89 ? 2.228 -8.251 -3.090 1.00 90.56 89 ARG A N 1
ATOM 716 C CA . ARG A 1 89 ? 2.995 -9.448 -3.450 1.00 90.56 89 ARG A CA 1
ATOM 717 C C . ARG A 1 89 ? 3.871 -9.223 -4.671 1.00 90.56 89 ARG A C 1
ATOM 719 O O . ARG A 1 89 ? 4.985 -9.738 -4.728 1.00 90.56 89 ARG A O 1
ATOM 726 N N . ALA A 1 90 ? 3.373 -8.461 -5.638 1.00 91.31 90 ALA A N 1
ATOM 727 C CA . ALA A 1 90 ? 4.088 -8.181 -6.872 1.00 91.31 90 ALA A CA 1
ATOM 728 C C . ALA A 1 90 ? 3.780 -6.784 -7.408 1.00 91.31 90 ALA A C 1
ATOM 730 O O . ALA A 1 90 ? 2.661 -6.295 -7.261 1.00 91.31 90 ALA A O 1
ATOM 731 N N . ILE A 1 91 ? 4.775 -6.185 -8.059 1.00 91.88 91 ILE A N 1
ATOM 732 C CA . ILE A 1 91 ? 4.670 -4.906 -8.765 1.00 91.88 91 ILE A CA 1
ATOM 733 C C . ILE A 1 91 ? 5.286 -5.090 -10.150 1.00 91.88 91 ILE A C 1
ATOM 735 O O . ILE A 1 91 ? 6.394 -5.609 -10.266 1.00 91.88 91 ILE A O 1
ATOM 739 N N . ASP A 1 92 ? 4.555 -4.714 -11.200 1.00 91.75 92 ASP A N 1
ATOM 740 C CA . ASP A 1 92 ? 4.949 -4.840 -12.610 1.00 91.75 92 ASP A CA 1
ATOM 741 C C . ASP A 1 92 ? 5.487 -6.249 -12.966 1.00 91.75 92 ASP A C 1
ATOM 743 O O . ASP A 1 92 ? 6.431 -6.408 -13.736 1.00 91.75 92 ASP A O 1
ATOM 747 N N . GLY A 1 93 ? 4.892 -7.294 -12.376 1.00 89.56 93 GLY A N 1
ATOM 748 C CA . GLY A 1 93 ? 5.278 -8.697 -12.584 1.00 89.56 93 GLY A CA 1
ATOM 749 C C . GLY A 1 93 ? 6.456 -9.189 -11.732 1.00 89.56 93 GLY A C 1
ATOM 750 O O . GLY A 1 93 ? 6.715 -10.392 -11.693 1.00 89.56 93 GLY A O 1
ATOM 751 N N . VAL A 1 94 ? 7.136 -8.308 -10.994 1.00 90.69 94 VAL A N 1
ATOM 752 C CA . VAL A 1 94 ? 8.207 -8.684 -10.062 1.00 90.69 94 VAL A CA 1
ATOM 753 C C . VAL A 1 94 ? 7.596 -9.052 -8.717 1.00 90.69 94 VAL A C 1
ATOM 755 O O . VAL A 1 94 ? 6.961 -8.224 -8.067 1.00 90.69 94 VAL A O 1
ATOM 758 N N . SER A 1 95 ? 7.778 -10.302 -8.295 1.00 91.00 95 SER A N 1
ATOM 759 C CA . SER A 1 95 ? 7.290 -10.800 -7.003 1.00 91.00 95 SER A CA 1
ATOM 760 C C . SER A 1 95 ? 8.329 -10.610 -5.904 1.00 91.00 95 SER A C 1
ATOM 762 O O . SER A 1 95 ? 9.519 -10.808 -6.137 1.00 91.00 95 SER A O 1
ATOM 764 N N . GLY A 1 96 ? 7.886 -10.267 -4.694 1.00 85.69 96 GLY A N 1
ATOM 765 C CA . GLY A 1 96 ? 8.789 -10.088 -3.562 1.00 85.69 96 GLY A CA 1
ATOM 766 C C . GLY A 1 96 ? 8.121 -9.537 -2.307 1.00 85.69 96 GLY A C 1
ATOM 767 O O . GLY A 1 96 ? 6.913 -9.305 -2.257 1.00 85.69 96 GLY A O 1
ATOM 768 N N . SER A 1 97 ? 8.934 -9.333 -1.273 1.00 85.94 97 SER A N 1
ATOM 769 C CA . SER A 1 97 ? 8.529 -8.635 -0.053 1.00 85.94 97 SER A CA 1
ATOM 770 C C . SER A 1 97 ? 8.822 -7.147 -0.203 1.00 85.94 97 SER A C 1
ATOM 772 O O . SER A 1 97 ? 9.966 -6.714 -0.083 1.00 85.94 97 SER A O 1
ATOM 774 N N . TRP A 1 98 ? 7.778 -6.374 -0.487 1.00 86.19 98 TRP A N 1
ATOM 775 C CA . TRP A 1 98 ? 7.882 -4.940 -0.729 1.00 86.19 98 TRP A CA 1
ATOM 776 C C . TRP A 1 98 ? 7.955 -4.150 0.579 1.00 86.19 98 TRP A C 1
ATOM 778 O O . TRP A 1 98 ? 7.227 -4.432 1.532 1.00 86.19 98 TRP A O 1
ATOM 788 N N . ILE A 1 99 ? 8.840 -3.154 0.613 1.00 86.88 99 ILE A N 1
ATOM 789 C CA . ILE A 1 99 ? 9.021 -2.249 1.750 1.00 86.88 99 ILE A CA 1
ATOM 790 C C . ILE A 1 99 ? 8.679 -0.834 1.295 1.00 86.88 99 ILE A C 1
ATOM 792 O O . ILE A 1 99 ? 9.237 -0.323 0.327 1.00 86.88 99 ILE A O 1
ATOM 796 N N . TYR A 1 100 ? 7.788 -0.189 2.035 1.00 85.06 100 TYR A N 1
ATOM 797 C CA . TYR A 1 100 ? 7.368 1.188 1.829 1.00 85.06 100 TYR A CA 1
ATOM 798 C C . TYR A 1 100 ? 8.115 2.093 2.785 1.00 85.06 100 TYR A C 1
ATOM 800 O O . TYR A 1 100 ? 8.144 1.849 3.992 1.00 85.06 100 TYR A O 1
ATOM 808 N N . ARG A 1 101 ? 8.684 3.168 2.249 1.00 83.56 101 ARG A N 1
ATOM 809 C CA . ARG A 1 101 ? 9.359 4.197 3.031 1.00 83.56 101 ARG A CA 1
ATOM 810 C C . ARG A 1 101 ? 8.886 5.561 2.564 1.00 83.56 101 ARG A C 1
ATOM 812 O O . ARG A 1 101 ? 8.940 5.859 1.375 1.00 83.56 101 ARG A O 1
ATOM 819 N N . ASN A 1 102 ? 8.476 6.397 3.509 1.00 78.56 102 ASN A N 1
ATOM 820 C CA . ASN A 1 102 ? 8.345 7.823 3.255 1.00 78.56 102 ASN A CA 1
ATOM 821 C C . ASN A 1 102 ? 9.707 8.468 3.557 1.00 78.56 102 ASN A C 1
ATOM 823 O O . ASN A 1 102 ? 10.179 8.321 4.679 1.00 78.56 102 ASN A O 1
ATOM 827 N N . PRO A 1 103 ? 10.359 9.165 2.613 1.00 70.50 103 PRO A N 1
ATOM 828 C CA . PRO A 1 103 ? 11.669 9.773 2.857 1.00 70.50 103 PRO A CA 1
ATOM 829 C C . PRO A 1 103 ? 11.669 10.778 4.020 1.00 70.50 103 PRO A C 1
ATOM 831 O O . PRO A 1 103 ? 12.706 10.975 4.645 1.00 70.50 103 PRO A O 1
ATOM 834 N N . ASN A 1 104 ? 10.512 11.360 4.353 1.00 67.69 104 ASN A N 1
ATOM 835 C CA . ASN A 1 104 ? 10.365 12.305 5.462 1.00 67.69 104 ASN A CA 1
ATOM 836 C C . ASN A 1 104 ? 10.084 11.629 6.817 1.00 67.69 104 ASN A C 1
ATOM 838 O O . ASN A 1 104 ? 10.015 12.313 7.836 1.00 67.69 104 ASN A O 1
ATOM 842 N N . LEU A 1 105 ? 9.901 10.304 6.854 1.00 65.00 105 LEU A N 1
ATOM 843 C CA . LEU A 1 105 ? 9.650 9.543 8.078 1.00 65.00 105 LEU A CA 1
ATOM 844 C C . LEU A 1 105 ? 10.671 8.409 8.203 1.00 65.00 105 LEU A C 1
ATOM 846 O O . LEU A 1 105 ? 10.864 7.614 7.291 1.00 65.00 105 LEU A O 1
ATOM 850 N N . PHE A 1 106 ? 11.256 8.241 9.387 1.00 54.78 106 PHE A N 1
ATOM 851 C CA . PHE A 1 106 ? 12.158 7.115 9.680 1.00 54.78 106 PHE A CA 1
ATOM 852 C C . PHE A 1 106 ? 11.436 5.762 9.809 1.00 54.78 106 PHE A C 1
ATOM 854 O O . PHE A 1 106 ? 12.017 4.778 10.264 1.00 54.78 106 PHE A O 1
ATOM 861 N N . VAL A 1 107 ? 10.166 5.696 9.412 1.00 60.62 107 VAL A N 1
ATOM 862 C CA . VAL A 1 107 ? 9.336 4.501 9.504 1.00 60.62 107 VAL A CA 1
ATOM 863 C C . VAL A 1 107 ? 9.263 3.855 8.129 1.00 60.62 107 VAL A C 1
ATOM 865 O O . VAL A 1 107 ? 8.879 4.482 7.142 1.00 60.62 107 VAL A O 1
ATOM 868 N N . SER A 1 108 ? 9.651 2.584 8.072 1.00 66.75 108 SER A N 1
ATOM 869 C CA . SER A 1 108 ? 9.418 1.722 6.917 1.00 66.75 108 SER A CA 1
ATOM 870 C C . SER A 1 108 ? 8.370 0.677 7.295 1.00 66.75 108 SER A C 1
ATOM 872 O O . SER A 1 108 ? 8.416 0.136 8.397 1.00 66.75 108 SER A O 1
ATOM 874 N N . SER A 1 109 ? 7.420 0.412 6.404 1.00 72.31 109 SER A N 1
ATOM 875 C CA . SER A 1 109 ? 6.342 -0.562 6.611 1.00 72.31 109 SER A CA 1
ATOM 876 C C . SER A 1 109 ? 6.333 -1.568 5.467 1.00 72.31 109 SER A C 1
ATOM 878 O O . SER A 1 109 ? 6.634 -1.205 4.338 1.00 72.31 109 SER A O 1
ATOM 880 N N . SER A 1 110 ? 5.966 -2.820 5.729 1.00 70.00 110 SER A N 1
ATOM 881 C CA . SER A 1 110 ? 5.648 -3.817 4.691 1.00 70.00 110 SER A CA 1
ATOM 882 C C . SER A 1 110 ? 4.156 -3.846 4.338 1.00 70.00 110 SER A C 1
ATOM 884 O O . SER A 1 110 ? 3.735 -4.579 3.445 1.00 70.00 110 SER A O 1
ATOM 886 N N . ILE A 1 111 ? 3.351 -3.049 5.044 1.00 69.75 111 ILE A N 1
ATOM 887 C CA . ILE A 1 111 ? 1.892 -3.032 4.953 1.00 69.75 111 ILE A CA 1
ATOM 888 C C . ILE A 1 111 ? 1.439 -1.619 4.614 1.00 69.75 111 ILE A C 1
ATOM 890 O O . ILE A 1 111 ? 1.747 -0.659 5.332 1.00 69.75 111 ILE A O 1
ATOM 894 N N . LEU A 1 112 ? 0.684 -1.500 3.526 1.00 72.12 112 LEU A N 1
ATOM 895 C CA . LEU A 1 112 ? 0.002 -0.266 3.171 1.00 72.12 112 LEU A CA 1
ATOM 896 C C . LEU A 1 112 ? -1.325 -0.219 3.919 1.00 72.12 112 LEU A C 1
ATOM 898 O O . LEU A 1 112 ? -2.154 -1.120 3.807 1.00 72.12 112 LEU A O 1
ATOM 902 N N . HIS A 1 113 ? -1.525 0.833 4.702 1.00 63.19 113 HIS A N 1
ATOM 903 C CA . HIS A 1 113 ? -2.807 1.066 5.348 1.00 63.19 113 HIS A CA 1
ATOM 904 C C . HIS A 1 113 ? -3.737 1.756 4.349 1.00 63.19 113 HIS A C 1
ATOM 906 O O . HIS A 1 113 ? -3.317 2.652 3.619 1.00 63.19 113 HIS A O 1
ATOM 912 N N . LYS A 1 114 ? -5.011 1.354 4.329 1.00 53.38 114 LYS A N 1
ATOM 913 C CA . LYS A 1 114 ? -6.055 2.006 3.514 1.00 53.38 114 LYS A CA 1
ATOM 914 C C . LYS A 1 114 ? -6.462 3.389 4.040 1.00 53.38 114 LYS A C 1
ATOM 916 O O . LYS A 1 114 ? -7.373 4.008 3.503 1.00 53.38 114 LYS A O 1
ATOM 921 N N . THR A 1 115 ? -5.831 3.858 5.107 1.00 43.72 115 THR A N 1
ATOM 922 C CA . THR A 1 115 ? -6.282 4.994 5.905 1.00 43.72 115 THR A CA 1
ATOM 923 C C . THR A 1 115 ? -5.105 5.870 6.322 1.00 43.72 115 THR A C 1
ATOM 925 O O . THR A 1 115 ? -4.076 5.325 6.725 1.00 43.72 115 THR A O 1
ATOM 928 N N . PHE A 1 116 ? -5.288 7.193 6.227 1.00 44.56 116 PHE A N 1
ATOM 929 C CA . PHE A 1 116 ? -4.367 8.237 6.698 1.00 44.56 116 PHE A CA 1
ATOM 930 C C . PHE A 1 116 ? -4.800 8.827 8.035 1.00 44.56 116 PHE A C 1
ATOM 932 O O . PHE A 1 116 ? -5.670 9.719 8.017 1.00 44.56 116 PHE A O 1
#

Solvent-accessible surface area (backbone atoms only — not comparable to full-atom values): 7061 Å² total; per-residue (Å²): 113,75,70,62,54,54,54,55,53,52,52,52,52,53,52,52,54,53,51,49,51,52,53,52,53,58,68,70,61,65,75,54,73,76,48,54,59,45,70,72,41,69,49,77,46,74,71,87,75,89,51,68,52,75,49,67,73,41,72,30,54,87,53,42,56,39,76,56,46,58,44,59,75,77,40,55,71,42,67,50,78,71,89,80,32,33,38,54,43,26,49,72,84,48,72,54,89,53,76,47,68,49,94,92,44,100,58,71,40,63,58,47,52,91,68,101